Protein AF-A0A2N9HJN5-F1 (afdb_monomer_lite)

Sequence (176 aa):
MVLSQKLHEAFKGTVERITGPRTVSAFKEKGVLSVSEFIIAGDNLVSKCPTWSWESGEPSKRKSYLPPEKQFLITRNVPCLRRAASVEEEYEAAGGEVLLDNEDNDGWLATHGKPKDKNDEAENLPSMETLEISKNKAVKSIPSDFGDQDEDIPDMADYEEPDNLIETDAAHLLKD

Structure (mmCIF, N/CA/C/O backbone):
data_AF-A0A2N9HJN5-F1
#
_entry.id   AF-A0A2N9HJN5-F1
#
loop_
_atom_site.group_PDB
_atom_site.id
_atom_site.type_symbol
_atom_site.label_atom_id
_atom_site.label_alt_id
_atom_site.label_comp_id
_atom_site.label_asym_id
_atom_site.label_entity_id
_atom_site.label_seq_id
_atom_site.pdbx_PDB_ins_code
_atom_site.Cartn_x
_atom_site.Cartn_y
_atom_site.Cartn_z
_atom_site.occupancy
_atom_site.B_iso_or_equiv
_atom_site.auth_seq_id
_atom_site.auth_comp_id
_atom_site.auth_asym_id
_atom_site.auth_atom_id
_atom_site.pdbx_PDB_model_num
ATOM 1 N N . MET A 1 1 ? 25.972 7.720 13.127 1.00 57.50 1 MET A N 1
ATOM 2 C CA . MET A 1 1 ? 24.660 7.713 12.432 1.00 57.50 1 MET A CA 1
ATOM 3 C C . MET A 1 1 ? 23.481 7.279 13.323 1.00 57.50 1 MET A C 1
ATOM 5 O O . MET A 1 1 ? 22.418 7.879 13.225 1.00 57.50 1 MET A O 1
ATOM 9 N N . VAL A 1 2 ? 23.668 6.357 14.280 1.00 68.62 2 VAL A N 1
ATOM 10 C CA . VAL A 1 2 ? 22.605 5.820 15.171 1.00 68.62 2 VAL A CA 1
ATOM 11 C C . VAL A 1 2 ? 21.861 6.869 16.024 1.00 68.62 2 VAL A C 1
ATOM 13 O O . VAL A 1 2 ? 20.668 6.730 16.284 1.00 68.62 2 VAL A O 1
ATOM 16 N N . LEU A 1 3 ? 22.534 7.936 16.476 1.00 70.06 3 LEU A N 1
ATOM 17 C CA . LEU A 1 3 ? 21.915 8.935 17.362 1.00 70.06 3 LEU A CA 1
ATOM 18 C C . LEU A 1 3 ? 20.857 9.789 16.641 1.00 70.06 3 LEU A C 1
ATOM 20 O O . LEU A 1 3 ? 19.825 10.103 17.226 1.00 70.06 3 LEU A O 1
ATOM 24 N N . SER A 1 4 ? 21.095 10.109 15.364 1.00 75.94 4 SER A N 1
ATOM 25 C CA . SER A 1 4 ? 20.162 10.873 14.524 1.00 75.94 4 SER A CA 1
ATOM 26 C C . SER A 1 4 ? 18.896 10.067 14.226 1.00 75.94 4 SER A C 1
ATOM 28 O O . SER A 1 4 ? 17.790 10.576 14.384 1.00 75.94 4 SER A O 1
ATOM 30 N N . GLN A 1 5 ? 19.047 8.775 13.908 1.00 77.06 5 GLN A N 1
ATOM 31 C CA . GLN A 1 5 ? 17.916 7.863 13.704 1.00 77.06 5 GLN A CA 1
ATOM 32 C C . GLN A 1 5 ? 17.055 7.742 14.963 1.00 77.06 5 GLN A C 1
ATOM 34 O O . GLN A 1 5 ? 15.842 7.907 14.890 1.00 77.06 5 GLN A O 1
ATOM 39 N N . LYS A 1 6 ? 17.673 7.555 16.137 1.00 80.19 6 LYS A N 1
ATOM 40 C CA . LYS A 1 6 ? 16.940 7.488 17.412 1.00 80.19 6 LYS A CA 1
ATOM 41 C C . LYS A 1 6 ? 16.190 8.782 17.725 1.00 80.19 6 LYS A C 1
ATOM 43 O O . LYS A 1 6 ? 15.056 8.730 18.199 1.00 80.19 6 LYS A O 1
ATOM 48 N N . LEU A 1 7 ? 16.796 9.939 17.445 1.00 81.50 7 LEU A N 1
ATOM 49 C CA . LEU A 1 7 ? 16.131 11.233 17.607 1.00 81.50 7 LEU A CA 1
ATOM 50 C C . LEU A 1 7 ? 14.952 11.380 16.639 1.00 8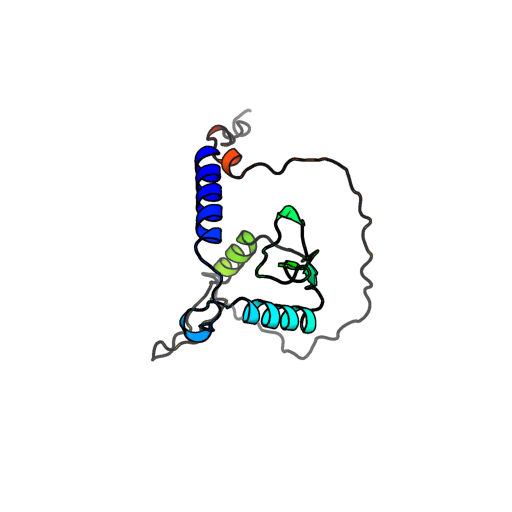1.50 7 LEU A C 1
ATOM 52 O O . LEU A 1 7 ? 13.885 11.837 17.045 1.00 81.50 7 LEU A O 1
ATOM 56 N N . HIS A 1 8 ? 15.134 10.973 15.381 1.00 80.88 8 HIS A N 1
ATOM 57 C CA . HIS A 1 8 ? 14.091 11.017 14.363 1.00 80.88 8 HIS A CA 1
ATOM 58 C C . HIS A 1 8 ? 12.922 10.092 14.710 1.00 80.88 8 HIS A C 1
ATOM 60 O O . HIS A 1 8 ? 11.775 10.520 14.628 1.00 80.88 8 HIS A O 1
ATOM 66 N N . GLU A 1 9 ? 13.184 8.866 15.167 1.00 80.81 9 GLU A N 1
ATOM 67 C CA . GLU A 1 9 ? 12.136 7.945 15.614 1.00 80.81 9 GLU A CA 1
ATOM 68 C C . GLU A 1 9 ? 11.387 8.472 16.840 1.00 80.81 9 GLU A C 1
ATOM 70 O O . GLU A 1 9 ? 10.156 8.425 16.877 1.00 80.81 9 GLU A O 1
ATOM 75 N N . ALA A 1 10 ? 12.104 9.028 17.823 1.00 80.81 10 ALA A N 1
ATOM 76 C CA . ALA A 1 10 ? 11.486 9.626 19.004 1.00 80.81 10 ALA A CA 1
ATOM 77 C C . ALA A 1 10 ? 10.625 10.847 18.640 1.00 80.81 10 ALA A C 1
ATOM 79 O O . ALA A 1 10 ? 9.500 10.998 19.131 1.00 80.81 10 ALA A O 1
ATOM 80 N N . PHE A 1 11 ? 11.128 11.700 17.744 1.00 81.69 11 PHE A N 1
ATOM 81 C CA . PHE A 1 11 ? 10.398 12.853 17.230 1.00 81.69 11 PHE A CA 1
ATOM 82 C C . PHE A 1 11 ? 9.157 12.414 16.451 1.00 81.69 11 PHE A C 1
ATOM 84 O O . PHE A 1 11 ? 8.050 12.841 16.776 1.00 81.69 11 PHE A O 1
ATOM 91 N N . LYS A 1 12 ? 9.313 11.495 15.494 1.00 82.12 12 LYS A N 1
ATOM 92 C CA . LYS A 1 12 ? 8.218 10.913 14.711 1.00 82.12 12 LYS A CA 1
ATOM 93 C C . LYS A 1 12 ? 7.151 10.303 15.617 1.00 82.12 12 LYS A C 1
ATOM 95 O O . LYS A 1 12 ? 5.980 10.639 15.480 1.00 82.12 12 LYS A O 1
ATOM 100 N N . GLY A 1 13 ? 7.543 9.485 16.594 1.00 74.88 13 GLY A N 1
ATOM 101 C CA . GLY A 1 13 ? 6.613 8.868 17.542 1.00 74.88 13 GLY A CA 1
ATOM 102 C C . GLY A 1 13 ? 5.854 9.885 18.403 1.00 74.88 13 GLY A C 1
ATOM 103 O O . GLY A 1 13 ? 4.687 9.668 18.735 1.00 74.88 13 GLY A O 1
ATOM 104 N N . THR A 1 14 ? 6.488 11.014 18.732 1.00 75.81 14 THR A N 1
ATOM 105 C CA . THR A 1 14 ? 5.844 12.117 19.461 1.00 75.81 14 THR A CA 1
ATOM 106 C C . THR A 1 14 ? 4.870 12.880 18.561 1.00 75.81 14 THR A C 1
ATOM 108 O O . THR A 1 14 ? 3.724 13.107 18.950 1.00 75.81 14 THR A O 1
ATOM 111 N N . VAL A 1 15 ? 5.279 13.215 17.335 1.00 80.56 15 VAL A N 1
ATOM 112 C CA . VAL A 1 15 ? 4.441 13.927 16.356 1.00 80.56 15 VAL A CA 1
ATOM 113 C C . VAL A 1 15 ? 3.223 13.102 15.949 1.00 80.56 15 VAL A C 1
ATOM 115 O O . VAL A 1 15 ? 2.125 13.649 15.893 1.00 80.56 15 VAL A O 1
ATOM 118 N N . GLU A 1 16 ? 3.378 11.794 15.735 1.00 74.56 16 GLU A N 1
ATOM 119 C CA . GLU A 1 16 ? 2.270 10.880 15.420 1.00 74.56 16 GLU A CA 1
ATOM 120 C C . GLU A 1 16 ? 1.255 10.752 16.565 1.00 74.56 16 GLU A C 1
ATOM 122 O O . GLU A 1 16 ? 0.082 10.476 16.321 1.00 74.56 16 GLU A O 1
ATOM 127 N N . ARG A 1 17 ? 1.681 10.943 17.821 1.00 68.31 17 ARG A N 1
ATOM 128 C CA . ARG A 1 17 ? 0.770 10.956 18.978 1.00 68.31 17 ARG A CA 1
ATOM 129 C C . ARG A 1 17 ? -0.014 12.257 19.101 1.00 68.31 17 ARG A C 1
ATOM 131 O O . ARG A 1 17 ? -1.131 12.235 19.609 1.00 68.31 17 ARG A O 1
ATOM 138 N N . ILE A 1 18 ? 0.588 13.374 18.698 1.00 72.19 18 ILE A N 1
ATOM 139 C CA . ILE A 1 18 ? 0.010 14.714 18.859 1.00 72.19 18 ILE A CA 1
ATOM 140 C C . ILE A 1 18 ? -0.872 15.070 17.660 1.00 72.19 18 ILE A C 1
ATOM 142 O O . ILE A 1 18 ? -1.953 15.636 17.825 1.00 72.19 18 ILE A O 1
ATOM 146 N N . THR A 1 19 ? -0.435 14.720 16.452 1.00 70.69 19 THR A N 1
ATOM 147 C CA . THR A 1 19 ? -1.194 14.966 15.227 1.00 70.69 19 THR A CA 1
ATOM 148 C C . THR A 1 19 ? -2.161 13.813 15.009 1.00 70.69 19 THR A C 1
ATOM 150 O O . THR A 1 19 ? -1.803 12.769 14.468 1.00 70.69 19 THR A O 1
ATOM 153 N N . GLY A 1 20 ? -3.400 14.000 15.463 1.00 72.62 20 GLY A N 1
ATOM 154 C CA . GLY A 1 20 ? -4.471 13.039 15.232 1.00 72.62 20 GLY A CA 1
ATOM 155 C C . GLY A 1 20 ? -4.731 12.804 13.736 1.00 72.62 20 GLY A C 1
ATOM 156 O O . GLY A 1 20 ? -4.477 13.687 12.909 1.00 72.62 20 GLY A O 1
ATOM 157 N N . PRO A 1 21 ? -5.253 11.623 13.369 1.00 74.75 21 PRO A N 1
ATOM 158 C CA . PRO A 1 21 ? -5.567 11.312 11.987 1.00 74.75 21 PRO A CA 1
ATOM 159 C C . PRO A 1 21 ? -6.636 12.254 11.439 1.00 74.75 21 PRO A C 1
ATOM 161 O O . PRO A 1 21 ? -7.567 12.667 12.136 1.00 74.75 21 PRO A O 1
ATOM 164 N N . ARG A 1 22 ? -6.531 12.563 10.149 1.00 73.31 22 ARG A N 1
ATOM 165 C CA . ARG A 1 22 ? -7.505 13.418 9.481 1.00 73.31 22 ARG A CA 1
ATOM 166 C C . ARG A 1 22 ? -8.808 12.661 9.226 1.00 73.31 22 ARG A C 1
ATOM 168 O O . ARG A 1 22 ? -8.802 11.544 8.715 1.00 73.31 22 ARG A O 1
ATOM 175 N N . THR A 1 23 ? -9.926 13.304 9.547 1.00 74.94 23 THR A N 1
ATOM 176 C CA . THR A 1 23 ? -11.277 12.726 9.450 1.00 74.94 23 THR A CA 1
ATOM 177 C C . THR A 1 23 ? -12.091 13.245 8.263 1.00 74.94 23 THR A C 1
ATOM 179 O O . THR A 1 23 ? -13.104 12.652 7.912 1.00 74.94 23 THR A O 1
ATOM 182 N N . VAL A 1 24 ? -11.660 14.340 7.633 1.00 80.31 24 VAL A N 1
ATOM 183 C CA . VAL A 1 24 ? -12.333 14.969 6.484 1.00 80.31 24 VAL A CA 1
ATOM 184 C C . VAL A 1 24 ? -11.584 14.613 5.199 1.00 80.31 24 VAL A C 1
ATOM 186 O O . VAL A 1 24 ? -10.363 14.498 5.236 1.00 80.31 24 VAL A O 1
ATOM 189 N N . SER A 1 25 ? -12.273 14.478 4.063 1.00 85.88 25 SER A N 1
ATOM 190 C CA . SER A 1 25 ? -11.640 14.258 2.752 1.00 85.88 25 SER A CA 1
ATOM 191 C C . SER A 1 25 ? -10.904 15.508 2.250 1.00 85.88 25 SER A C 1
ATOM 193 O O . SER A 1 25 ? -11.334 16.636 2.476 1.00 85.88 25 SER A O 1
ATOM 195 N N . ALA A 1 26 ? -9.745 15.342 1.612 1.00 85.44 26 ALA A N 1
ATOM 196 C CA . ALA A 1 26 ? -9.099 16.360 0.754 1.00 85.44 26 ALA A CA 1
ATOM 197 C C . ALA A 1 26 ? -8.224 15.669 -0.290 1.00 85.44 26 ALA A C 1
ATOM 199 O O . ALA A 1 26 ? -7.135 16.135 -0.627 1.00 85.44 26 ALA A O 1
ATOM 200 N N . PHE A 1 27 ? -8.712 14.535 -0.788 1.00 88.94 27 PHE A N 1
ATOM 201 C CA . PHE A 1 27 ? -7.993 13.747 -1.770 1.00 88.94 27 PHE A CA 1
ATOM 202 C C . PHE A 1 27 ? -7.729 14.561 -3.044 1.00 88.94 27 PHE A C 1
ATOM 204 O O . PHE A 1 27 ? -6.598 14.632 -3.505 1.00 88.94 27 PHE A O 1
ATOM 211 N N . LYS A 1 28 ? -8.745 15.265 -3.559 1.00 87.62 28 LYS A N 1
ATOM 212 C CA . LYS A 1 28 ? -8.621 16.052 -4.798 1.00 87.62 28 LYS A CA 1
ATOM 213 C C . LYS A 1 28 ? -7.754 17.305 -4.658 1.00 87.62 28 LYS A C 1
ATOM 215 O O . LYS A 1 28 ? -7.073 17.670 -5.602 1.00 87.62 28 LYS A O 1
ATOM 220 N N . GLU A 1 29 ? -7.805 17.972 -3.508 1.00 90.31 29 GLU A N 1
ATOM 221 C CA . GLU A 1 29 ? -7.110 19.251 -3.307 1.00 90.31 29 GLU A CA 1
ATOM 222 C C . GLU A 1 29 ? -5.658 19.073 -2.866 1.00 90.31 29 GLU A C 1
ATOM 224 O O . GLU A 1 29 ? -4.796 19.855 -3.251 1.00 90.31 29 GLU A O 1
ATOM 229 N N . LYS A 1 30 ? -5.393 18.075 -2.014 1.00 88.44 30 LYS A N 1
ATOM 230 C CA . LYS A 1 30 ? -4.094 17.906 -1.347 1.00 88.44 30 LYS A CA 1
ATOM 231 C C . LYS A 1 30 ? -3.423 16.569 -1.646 1.00 88.44 30 LYS A C 1
ATOM 233 O O . LYS A 1 30 ? -2.298 16.368 -1.207 1.00 88.44 30 LYS A O 1
ATOM 238 N N . GLY A 1 31 ? -4.103 15.637 -2.317 1.00 91.38 31 GLY A N 1
ATOM 239 C CA . GLY A 1 31 ? -3.586 14.283 -2.535 1.00 91.38 31 GLY A CA 1
ATOM 240 C C . GLY A 1 31 ? -3.484 13.444 -1.256 1.00 91.38 31 GLY A C 1
ATOM 241 O O . GLY A 1 31 ? -2.768 12.450 -1.240 1.00 91.38 31 GLY A O 1
ATOM 242 N N . VAL A 1 32 ? -4.173 13.830 -0.172 1.00 90.56 32 VAL A N 1
ATOM 243 C CA . VAL A 1 32 ? -4.088 13.150 1.135 1.00 90.56 32 VAL A CA 1
ATOM 244 C C . VAL A 1 32 ? -5.394 12.431 1.458 1.00 90.56 32 VAL A C 1
ATOM 246 O O . VAL A 1 32 ? -6.477 13.008 1.323 1.00 90.56 32 VAL A O 1
ATOM 249 N N . LEU A 1 33 ? -5.282 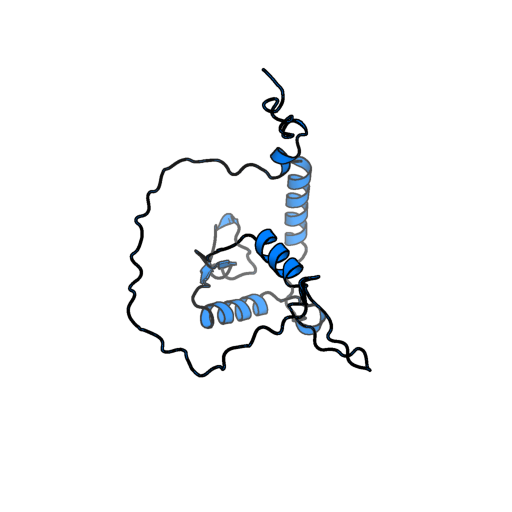11.193 1.943 1.00 91.31 33 LEU A N 1
ATOM 250 C CA . LEU A 1 33 ? -6.408 10.360 2.364 1.00 91.31 33 LEU A CA 1
ATOM 251 C C . LEU A 1 33 ? -6.720 10.522 3.856 1.00 91.31 33 LEU A C 1
ATOM 253 O O . LEU A 1 33 ? -5.825 10.638 4.696 1.00 91.31 33 LEU A O 1
ATOM 257 N N . SER A 1 34 ? -8.009 10.498 4.186 1.00 92.88 34 SER A N 1
ATOM 258 C CA . SER A 1 34 ? -8.488 10.230 5.545 1.00 92.88 34 SER A CA 1
ATOM 259 C C . SER A 1 34 ? -8.416 8.732 5.874 1.00 92.88 34 SER A C 1
ATOM 261 O O . SER A 1 34 ? -8.248 7.886 4.995 1.00 92.88 34 SER A O 1
ATOM 263 N N . VAL A 1 35 ? -8.569 8.384 7.155 1.00 93.19 35 VAL A N 1
ATOM 264 C CA . VAL A 1 35 ? -8.509 6.982 7.613 1.00 93.19 35 VAL A CA 1
ATOM 265 C C . VAL A 1 35 ? -9.602 6.121 6.980 1.00 93.19 35 VAL A C 1
ATOM 267 O O . VAL A 1 35 ? -9.338 5.000 6.554 1.00 93.19 35 VAL A O 1
ATOM 270 N N . SER A 1 36 ? -10.828 6.637 6.889 1.00 92.81 36 SER A N 1
ATOM 271 C CA . SER A 1 36 ? -11.938 5.909 6.269 1.00 92.81 36 SER A CA 1
ATOM 272 C C . SER A 1 36 ? -11.716 5.715 4.770 1.00 92.81 36 SER A C 1
ATOM 274 O O . SER A 1 36 ? -11.969 4.629 4.255 1.00 92.81 36 SER A O 1
ATOM 276 N N . GLU A 1 37 ? -11.190 6.728 4.077 1.00 95.12 37 GLU A N 1
ATOM 277 C CA . GLU A 1 37 ? -10.850 6.624 2.655 1.00 95.12 37 GLU A CA 1
ATOM 278 C C . GLU A 1 37 ? -9.729 5.614 2.406 1.00 95.12 37 GLU A C 1
ATOM 280 O O . GLU A 1 37 ? -9.817 4.854 1.447 1.00 95.12 37 GLU A O 1
ATOM 285 N N . PHE A 1 38 ? -8.716 5.552 3.276 1.00 96.00 38 PHE A N 1
ATOM 286 C CA . PHE A 1 38 ? -7.671 4.528 3.201 1.00 96.00 38 PHE A CA 1
ATOM 287 C C . PHE A 1 38 ? -8.253 3.112 3.297 1.00 96.00 38 PHE A C 1
ATOM 289 O O . PHE A 1 38 ? -7.914 2.255 2.484 1.00 96.00 38 PHE A O 1
ATOM 296 N N . ILE A 1 39 ? -9.173 2.873 4.239 1.00 96.19 39 ILE A N 1
ATOM 297 C CA . ILE A 1 39 ? -9.824 1.564 4.397 1.00 96.19 39 ILE A CA 1
ATOM 298 C C . ILE A 1 39 ? -10.666 1.223 3.161 1.00 96.19 39 ILE A C 1
ATOM 300 O O . ILE A 1 39 ? -10.552 0.121 2.633 1.00 96.19 39 ILE A O 1
ATOM 304 N N . ILE A 1 40 ? -11.471 2.168 2.662 1.00 96.62 40 ILE A N 1
ATOM 305 C CA . ILE A 1 40 ? -12.308 1.963 1.468 1.00 96.62 40 ILE A CA 1
ATOM 306 C C . ILE A 1 40 ? -11.441 1.685 0.233 1.00 96.62 40 ILE A C 1
ATOM 308 O O . ILE A 1 40 ? -11.741 0.778 -0.546 1.00 96.62 40 ILE A O 1
ATOM 312 N N . ALA A 1 41 ? -10.357 2.443 0.054 1.00 97.06 41 ALA A N 1
ATOM 313 C CA . ALA A 1 41 ? -9.421 2.253 -1.048 1.00 97.06 41 ALA A CA 1
ATOM 314 C C . ALA A 1 41 ? -8.711 0.896 -0.953 1.00 97.06 41 ALA A C 1
ATOM 316 O O . ALA A 1 41 ? -8.603 0.196 -1.958 1.00 97.06 41 ALA A O 1
ATOM 317 N N . GLY A 1 42 ? -8.284 0.494 0.246 1.00 97.75 42 GLY A N 1
ATOM 318 C CA . GLY A 1 42 ? -7.663 -0.808 0.472 1.00 97.75 42 GLY A CA 1
ATOM 319 C C . GLY A 1 42 ? -8.626 -1.974 0.237 1.00 97.75 42 GLY A C 1
ATOM 320 O O . GLY A 1 42 ? -8.261 -2.937 -0.429 1.00 97.75 42 GLY A O 1
ATOM 321 N N . ASP A 1 43 ? -9.883 -1.865 0.676 1.00 97.88 43 ASP A N 1
ATOM 322 C CA . ASP A 1 43 ? -10.919 -2.866 0.381 1.00 97.88 43 ASP A CA 1
ATOM 323 C C . ASP A 1 43 ? -11.167 -3.003 -1.125 1.00 97.88 43 ASP A C 1
ATOM 325 O O . ASP A 1 43 ? -11.311 -4.114 -1.642 1.00 97.88 43 ASP A O 1
ATOM 329 N N . ASN A 1 44 ? -11.168 -1.881 -1.851 1.00 97.94 44 ASN A N 1
ATOM 330 C CA . ASN A 1 44 ? -11.268 -1.900 -3.306 1.00 97.94 44 ASN A CA 1
ATOM 331 C C . ASN A 1 44 ? -10.036 -2.555 -3.949 1.00 97.94 44 ASN A C 1
ATOM 333 O O . ASN A 1 44 ? -10.196 -3.388 -4.839 1.00 97.94 44 ASN A O 1
ATOM 337 N N . LEU A 1 45 ? -8.829 -2.240 -3.466 1.00 98.00 45 LEU A N 1
ATOM 338 C CA . LEU A 1 45 ? -7.581 -2.816 -3.966 1.00 98.00 45 LEU A CA 1
ATOM 339 C C . LEU A 1 45 ? -7.553 -4.338 -3.790 1.00 98.00 45 LEU A C 1
ATOM 341 O O . LEU A 1 45 ? -7.298 -5.041 -4.761 1.00 98.00 45 LEU A O 1
ATOM 345 N N . VAL A 1 46 ? -7.892 -4.849 -2.604 1.00 97.81 46 VAL A N 1
ATOM 346 C CA . VAL A 1 46 ? -7.975 -6.299 -2.341 1.00 97.81 46 VAL A CA 1
ATOM 347 C C . VAL A 1 46 ? -9.053 -6.956 -3.209 1.00 97.81 46 VAL A C 1
ATOM 349 O O . VAL A 1 46 ? -8.857 -8.050 -3.732 1.00 97.81 46 VAL A O 1
ATOM 352 N N . SER A 1 47 ? -10.187 -6.278 -3.420 1.00 97.69 47 SER A N 1
ATOM 353 C CA . SER A 1 47 ? -11.266 -6.795 -4.270 1.00 97.69 47 SER A CA 1
ATOM 354 C C . SER A 1 47 ? -10.894 -6.856 -5.754 1.00 97.69 47 SER A C 1
ATOM 356 O O . SER A 1 47 ? -11.366 -7.755 -6.452 1.00 97.69 47 SER A O 1
ATOM 358 N N . LYS A 1 48 ? -10.125 -5.886 -6.263 1.00 97.94 48 LYS A N 1
ATOM 359 C CA . LYS A 1 48 ? -9.767 -5.786 -7.688 1.00 97.94 48 LYS A CA 1
ATOM 360 C C . LYS A 1 48 ? -8.478 -6.521 -8.028 1.00 97.94 48 LYS A C 1
ATOM 362 O O . LYS A 1 48 ? -8.372 -7.070 -9.121 1.00 97.94 48 LYS A O 1
ATOM 367 N N . CYS A 1 49 ? -7.538 -6.554 -7.094 1.00 96.56 49 CYS A N 1
ATOM 368 C CA . CYS A 1 49 ? -6.220 -7.147 -7.242 1.00 96.56 49 CYS A CA 1
ATOM 369 C C . CYS A 1 49 ? -6.008 -8.169 -6.112 1.00 96.56 49 CYS A C 1
ATOM 371 O O . CYS A 1 49 ? -5.433 -7.819 -5.081 1.00 96.56 49 CYS A O 1
ATOM 373 N N . PRO A 1 50 ? -6.421 -9.439 -6.297 1.00 95.00 50 PRO A N 1
ATOM 374 C CA . PRO A 1 50 ? -6.381 -10.462 -5.243 1.00 95.00 50 PRO A CA 1
ATOM 375 C C . PRO A 1 50 ? -4.979 -10.830 -4.733 1.00 95.00 50 PRO A C 1
ATOM 377 O O . PRO A 1 50 ? -4.854 -11.604 -3.790 1.00 95.00 50 PRO A O 1
ATOM 380 N N . THR A 1 51 ? -3.918 -10.316 -5.361 1.00 96.94 51 THR A N 1
ATOM 381 C CA . THR A 1 51 ? -2.537 -10.437 -4.868 1.00 96.94 51 THR A CA 1
ATOM 382 C C . THR A 1 51 ? -2.287 -9.594 -3.618 1.00 96.94 51 THR A C 1
ATOM 384 O O . THR A 1 51 ? -1.340 -9.862 -2.883 1.00 96.94 51 THR A O 1
ATOM 387 N N . TRP A 1 52 ? -3.121 -8.579 -3.379 1.00 98.25 52 TRP A N 1
ATOM 388 C CA . TRP A 1 52 ? -3.080 -7.746 -2.187 1.00 98.25 52 TRP A CA 1
ATOM 389 C C . TRP A 1 52 ? -3.955 -8.325 -1.078 1.00 98.25 52 TRP A C 1
ATOM 391 O O . TRP A 1 52 ? -5.075 -8.770 -1.323 1.00 98.25 52 TRP A O 1
ATOM 401 N N . SER A 1 53 ? -3.475 -8.243 0.160 1.00 97.81 53 SER A N 1
ATOM 402 C CA . SER A 1 53 ? -4.211 -8.660 1.354 1.00 97.81 53 SER A CA 1
ATOM 403 C C . SER A 1 53 ? -4.037 -7.667 2.501 1.00 97.81 53 SER A C 1
ATOM 405 O O . SER A 1 53 ? -2.978 -7.057 2.653 1.00 97.81 53 SER A O 1
ATOM 407 N N . TRP A 1 54 ? -5.073 -7.531 3.330 1.00 98.12 54 TRP A N 1
ATOM 408 C CA . TRP A 1 54 ? -4.982 -6.834 4.611 1.00 98.12 54 TRP A CA 1
ATOM 409 C C . TRP A 1 54 ? -4.228 -7.674 5.639 1.00 98.12 54 TRP A C 1
ATOM 411 O O . TRP A 1 54 ? -4.386 -8.893 5.689 1.00 98.12 54 TRP A O 1
ATOM 421 N N . GLU A 1 55 ? -3.448 -7.008 6.481 1.00 97.50 55 GLU A N 1
ATOM 422 C CA . GLU A 1 55 ? -2.706 -7.630 7.572 1.00 97.50 55 GLU A CA 1
ATOM 423 C C . GLU A 1 55 ? -2.850 -6.824 8.866 1.00 97.50 55 GLU A C 1
ATOM 425 O O . GLU A 1 55 ? -2.937 -5.590 8.871 1.00 97.50 55 GLU A O 1
ATOM 430 N N . SER A 1 56 ? -2.835 -7.547 9.986 1.00 95.75 56 SER A N 1
ATOM 431 C CA . SER A 1 56 ? -2.973 -6.989 11.340 1.00 95.75 56 SER A CA 1
ATOM 432 C C . SER A 1 56 ? -1.636 -6.587 11.963 1.00 95.75 56 SER A C 1
ATOM 434 O O . SER A 1 56 ? -1.597 -5.815 12.924 1.00 95.75 56 SER A O 1
ATOM 436 N N . GLY A 1 57 ? -0.538 -7.174 11.480 1.00 93.31 57 GLY A N 1
ATOM 437 C CA . GLY A 1 57 ? 0.798 -7.001 12.043 1.00 93.31 57 GLY A CA 1
ATOM 438 C C . GLY A 1 57 ? 0.930 -7.372 13.521 1.00 93.31 57 GLY A C 1
ATOM 439 O O . GLY A 1 57 ? 0.059 -7.994 14.146 1.00 93.31 57 GLY A O 1
ATOM 440 N N . GLU A 1 58 ? 2.059 -6.946 14.082 1.00 93.38 58 GLU A N 1
ATOM 441 C CA . GLU A 1 58 ? 2.404 -7.149 15.483 1.00 93.38 58 GLU A CA 1
ATOM 442 C C . GLU A 1 58 ? 1.466 -6.343 16.404 1.00 93.38 58 GLU A C 1
ATOM 444 O O . GLU A 1 58 ? 1.334 -5.129 16.219 1.00 93.38 58 GLU A O 1
ATOM 449 N N . PRO A 1 59 ? 0.847 -6.962 17.429 1.00 91.81 59 PRO A N 1
ATOM 450 C CA . PRO A 1 59 ? -0.084 -6.278 18.329 1.00 91.81 59 PRO A CA 1
ATOM 451 C C . PRO A 1 59 ? 0.475 -5.013 18.997 1.00 91.81 59 PRO A C 1
ATOM 453 O O . PRO A 1 59 ? -0.271 -4.062 19.211 1.00 91.81 59 PRO A O 1
ATOM 456 N N . SER A 1 60 ? 1.779 -4.984 19.294 1.00 91.50 60 SER A N 1
ATOM 457 C CA . SER A 1 60 ? 2.473 -3.866 19.954 1.00 91.50 60 SER A CA 1
ATOM 458 C C . SER A 1 60 ? 2.564 -2.599 19.091 1.00 91.50 60 SER A C 1
ATOM 460 O O . SER A 1 60 ? 2.660 -1.495 19.627 1.00 91.50 60 SER A O 1
ATOM 462 N N . LYS A 1 61 ? 2.513 -2.745 17.760 1.00 90.12 61 LYS A N 1
ATOM 463 C CA . LYS A 1 61 ? 2.692 -1.659 16.781 1.00 90.12 61 LYS A CA 1
ATOM 464 C C . LYS A 1 61 ? 1.385 -1.219 16.121 1.00 90.12 61 LYS A C 1
ATOM 466 O O . LYS A 1 61 ? 1.404 -0.335 15.263 1.00 90.12 61 LYS A O 1
ATOM 471 N N . ARG A 1 62 ? 0.253 -1.812 16.511 1.00 91.62 62 ARG A N 1
ATOM 472 C CA . ARG A 1 62 ? -1.055 -1.475 15.941 1.00 91.62 62 ARG A CA 1
ATOM 473 C C . ARG A 1 62 ? -1.438 -0.039 16.258 1.00 91.62 62 ARG A C 1
ATOM 475 O O . ARG A 1 62 ? -1.266 0.453 17.374 1.00 91.62 62 ARG A O 1
ATOM 482 N N . LYS A 1 63 ? -2.003 0.625 15.261 1.00 90.38 63 LYS A N 1
ATOM 483 C CA . LYS A 1 63 ? -2.549 1.969 15.379 1.00 90.38 63 LYS A CA 1
ATOM 484 C C . LYS A 1 63 ? -4.010 1.858 15.802 1.00 90.38 63 LYS A C 1
ATOM 486 O O . LYS A 1 63 ? -4.815 1.224 15.127 1.00 90.38 63 LYS A O 1
ATOM 491 N N . SER A 1 64 ? -4.356 2.497 16.917 1.00 91.19 64 SER A N 1
ATOM 492 C CA . SER A 1 64 ? -5.700 2.435 17.514 1.00 91.19 64 SER A CA 1
ATOM 493 C C . SER A 1 64 ? -6.796 3.072 16.659 1.00 91.19 64 SER A C 1
ATOM 495 O O . SER A 1 64 ? -7.968 2.761 16.841 1.00 91.19 64 SER A O 1
ATOM 497 N N . TYR A 1 65 ? -6.430 3.968 15.742 1.00 89.94 65 TYR A N 1
ATOM 498 C CA . TYR A 1 65 ? -7.363 4.616 14.823 1.00 89.94 65 TYR A CA 1
ATOM 499 C C . TYR A 1 65 ? -7.690 3.769 13.583 1.00 89.94 65 TYR A C 1
ATOM 501 O O . TYR A 1 65 ? -8.549 4.168 12.804 1.00 89.94 65 TYR A O 1
ATOM 509 N N . LEU A 1 66 ? -7.026 2.624 13.392 1.00 93.69 66 LEU A N 1
ATOM 510 C CA . LEU A 1 66 ? -7.318 1.659 12.331 1.00 93.69 66 LEU A CA 1
ATOM 511 C C . LEU A 1 66 ? -7.951 0.386 12.921 1.00 93.69 66 LEU A C 1
ATOM 513 O O . LEU A 1 66 ? -7.606 0.005 14.044 1.00 93.69 66 LEU A O 1
ATOM 517 N N . PRO A 1 67 ? -8.828 -0.312 12.177 1.00 95.06 67 PRO A N 1
ATOM 518 C CA . PRO A 1 67 ? -9.344 -1.615 12.586 1.00 95.06 67 PRO A CA 1
ATOM 519 C C . PRO A 1 67 ? -8.210 -2.630 12.811 1.00 95.06 67 PRO A C 1
ATOM 521 O O . PRO A 1 67 ? -7.250 -2.636 12.031 1.00 95.06 67 PRO A O 1
ATOM 524 N N . PRO A 1 68 ? -8.276 -3.495 13.841 1.00 94.69 68 PRO A N 1
ATOM 525 C CA . PRO A 1 68 ? -7.205 -4.441 14.169 1.00 94.69 68 PRO A CA 1
ATOM 526 C C . PRO A 1 68 ? -6.762 -5.336 13.008 1.00 94.69 68 PRO A C 1
ATOM 528 O O . PRO A 1 68 ? -5.590 -5.694 12.943 1.00 94.69 68 PRO A O 1
ATOM 531 N N . GLU A 1 69 ? -7.688 -5.674 12.114 1.00 95.69 69 GLU A N 1
ATOM 532 C CA . GLU A 1 69 ? -7.498 -6.526 10.940 1.00 95.69 69 GLU A CA 1
ATOM 533 C C . GLU A 1 69 ? -7.122 -5.774 9.654 1.00 95.69 69 GLU A C 1
ATOM 535 O O . GLU A 1 69 ? -6.787 -6.407 8.659 1.00 95.69 69 GLU A O 1
ATOM 540 N N . LYS A 1 70 ? -7.153 -4.433 9.666 1.00 97.12 70 LYS A N 1
ATOM 541 C CA . LYS A 1 70 ? -6.864 -3.572 8.504 1.00 97.12 70 LYS 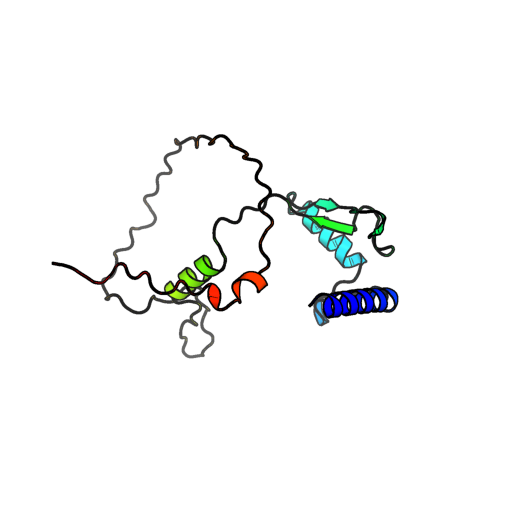A CA 1
ATOM 542 C C . LYS A 1 70 ? -5.812 -2.517 8.834 1.00 97.12 70 LYS A C 1
ATOM 544 O O . LYS A 1 70 ? -6.066 -1.315 8.758 1.00 97.12 70 LYS A O 1
ATOM 549 N N . GLN A 1 71 ? -4.632 -2.967 9.255 1.00 96.50 71 GLN A N 1
ATOM 550 C CA . GLN A 1 71 ? -3.544 -2.064 9.641 1.00 96.50 71 GLN A CA 1
ATOM 551 C C . GLN A 1 71 ? -2.712 -1.639 8.429 1.00 96.50 71 GLN A C 1
ATOM 553 O O . GLN A 1 71 ? -2.404 -0.460 8.274 1.00 96.50 71 GLN A O 1
ATOM 558 N N . PHE A 1 72 ? -2.376 -2.584 7.553 1.00 97.12 72 PHE A N 1
ATOM 559 C CA . PHE A 1 72 ? -1.641 -2.321 6.317 1.00 97.12 72 PHE A CA 1
ATOM 560 C C . PHE A 1 72 ? -2.003 -3.339 5.236 1.00 97.12 72 PHE A C 1
ATOM 562 O O . PHE A 1 72 ? -2.596 -4.379 5.525 1.00 97.12 72 PHE A O 1
ATOM 569 N N . LEU A 1 73 ? -1.635 -3.029 3.992 1.00 98.12 73 LEU A N 1
ATOM 570 C CA . LEU A 1 73 ? -1.785 -3.932 2.857 1.00 98.12 73 LEU A CA 1
ATOM 571 C C . LEU A 1 73 ? -0.427 -4.502 2.459 1.00 98.12 73 LEU A C 1
ATOM 573 O O . LEU A 1 73 ? 0.574 -3.785 2.460 1.00 98.12 73 LEU A O 1
ATOM 577 N N . ILE A 1 74 ? -0.400 -5.780 2.095 1.00 97.88 74 ILE A N 1
ATOM 578 C CA . ILE A 1 74 ? 0.797 -6.460 1.604 1.00 97.88 74 ILE A CA 1
ATOM 579 C C . ILE A 1 74 ? 0.486 -7.204 0.308 1.00 97.88 74 ILE A C 1
ATOM 581 O O . ILE A 1 74 ? -0.604 -7.740 0.132 1.00 97.88 74 ILE A O 1
ATOM 585 N N . THR A 1 75 ? 1.468 -7.256 -0.585 1.00 97.94 75 THR A N 1
ATOM 586 C CA . THR A 1 75 ? 1.513 -8.177 -1.723 1.00 97.94 75 THR A CA 1
ATOM 587 C C . THR A 1 75 ? 2.836 -8.927 -1.641 1.00 97.94 75 THR A C 1
ATOM 589 O O . THR A 1 75 ? 3.876 -8.327 -1.363 1.00 97.94 75 THR A O 1
ATOM 592 N N . ARG A 1 76 ? 2.808 -10.250 -1.800 1.00 96.25 76 ARG A N 1
ATOM 593 C CA . ARG A 1 76 ? 3.981 -11.115 -1.591 1.00 96.25 76 ARG A CA 1
ATOM 594 C C . ARG A 1 76 ? 4.487 -11.647 -2.929 1.00 96.25 76 ARG A C 1
ATOM 596 O O . ARG A 1 76 ? 3.709 -11.796 -3.865 1.00 96.25 76 ARG A O 1
ATOM 603 N N . ASN A 1 77 ? 5.787 -11.936 -2.997 1.00 96.00 77 ASN A N 1
ATOM 604 C CA . ASN A 1 77 ? 6.426 -12.594 -4.143 1.00 96.00 77 ASN A CA 1
ATOM 605 C C . ASN A 1 77 ? 6.235 -11.861 -5.485 1.00 96.00 77 ASN A C 1
ATOM 607 O O . ASN A 1 77 ? 6.04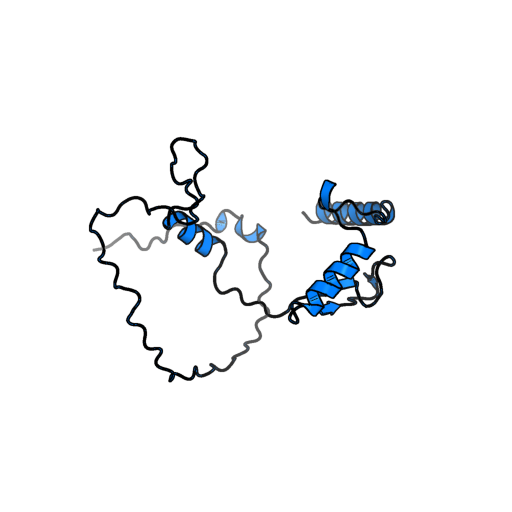3 -12.503 -6.515 1.00 96.00 77 ASN A O 1
ATOM 611 N N . VAL A 1 78 ? 6.294 -10.525 -5.488 1.00 96.75 78 VAL A N 1
ATOM 612 C CA . VAL A 1 78 ? 6.257 -9.738 -6.731 1.00 96.75 78 VAL A CA 1
ATOM 613 C C . VAL A 1 78 ? 7.596 -9.905 -7.467 1.00 96.75 78 VAL A C 1
ATOM 615 O O . VAL A 1 78 ? 8.626 -9.522 -6.909 1.00 96.75 78 VAL A O 1
ATOM 618 N N . PRO A 1 79 ? 7.626 -10.476 -8.688 1.00 95.88 79 PRO A N 1
ATOM 619 C CA . PRO A 1 79 ? 8.874 -10.676 -9.418 1.00 95.88 79 PRO A CA 1
ATOM 620 C C . PRO A 1 79 ? 9.518 -9.347 -9.823 1.00 95.88 79 PRO A C 1
ATOM 622 O O . PRO A 1 79 ? 8.847 -8.463 -10.352 1.00 95.88 79 PRO A O 1
ATOM 625 N N . CYS A 1 80 ? 10.835 -9.240 -9.645 1.00 94.50 80 CYS A N 1
ATOM 626 C CA . CYS A 1 80 ? 11.645 -8.127 -10.134 1.00 94.50 80 CYS A CA 1
ATOM 627 C C . CYS A 1 80 ? 12.711 -8.682 -11.088 1.00 94.50 80 CYS A C 1
ATOM 629 O O . CYS A 1 80 ? 13.739 -9.190 -10.653 1.00 94.50 80 CYS A O 1
ATOM 631 N N . LEU A 1 81 ? 12.426 -8.672 -12.393 1.00 95.00 81 LEU A N 1
ATOM 632 C CA . LEU A 1 81 ? 13.263 -9.346 -13.400 1.00 95.00 81 LEU A CA 1
ATOM 633 C C . LEU A 1 81 ? 14.521 -8.555 -13.778 1.00 95.00 81 LEU A C 1
ATOM 635 O O . LEU A 1 81 ? 15.467 -9.125 -14.312 1.00 95.00 81 LEU A O 1
ATOM 639 N N . ARG A 1 82 ? 14.511 -7.238 -13.558 1.00 94.69 82 ARG A N 1
ATOM 640 C CA . ARG A 1 82 ? 15.587 -6.321 -13.943 1.00 94.69 82 ARG A CA 1
ATOM 641 C C . ARG A 1 82 ? 15.744 -5.242 -12.885 1.00 94.69 82 ARG A C 1
ATOM 643 O O . ARG A 1 82 ? 14.753 -4.809 -12.300 1.00 94.69 82 ARG A O 1
ATOM 650 N N . ARG A 1 83 ? 16.983 -4.800 -12.654 1.00 95.44 83 ARG A N 1
ATOM 651 C CA . ARG A 1 83 ? 17.257 -3.669 -11.757 1.00 95.44 83 ARG A CA 1
ATOM 652 C C . ARG A 1 83 ? 16.825 -2.360 -12.413 1.00 95.44 83 ARG A C 1
ATOM 654 O O . ARG A 1 83 ? 16.897 -2.241 -13.633 1.00 95.44 83 ARG A O 1
ATOM 661 N N . ALA A 1 84 ? 16.436 -1.385 -11.592 1.00 93.38 84 ALA A N 1
ATOM 662 C CA . ALA A 1 84 ? 16.009 -0.064 -12.057 1.00 93.38 84 ALA A CA 1
ATOM 663 C C . ALA A 1 84 ? 17.054 0.588 -12.979 1.00 93.38 84 ALA A C 1
ATOM 665 O O . ALA A 1 84 ? 16.702 0.986 -14.080 1.00 93.38 84 ALA A O 1
ATOM 666 N N . ALA A 1 85 ? 18.336 0.553 -12.595 1.00 93.12 85 ALA A N 1
ATOM 667 C CA . ALA A 1 85 ? 19.431 1.114 -13.390 1.00 93.12 85 ALA A CA 1
ATOM 668 C C . ALA A 1 85 ? 19.533 0.516 -14.807 1.00 93.12 85 ALA A C 1
ATOM 670 O O . ALA A 1 85 ? 19.777 1.236 -15.762 1.00 93.12 85 ALA A O 1
ATOM 671 N N . SER A 1 86 ? 19.298 -0.791 -14.970 1.00 90.56 86 SER A N 1
ATOM 672 C CA . SER A 1 86 ? 19.339 -1.429 -16.294 1.00 90.56 86 SER A CA 1
ATOM 673 C C . SER A 1 86 ? 18.140 -1.053 -17.167 1.0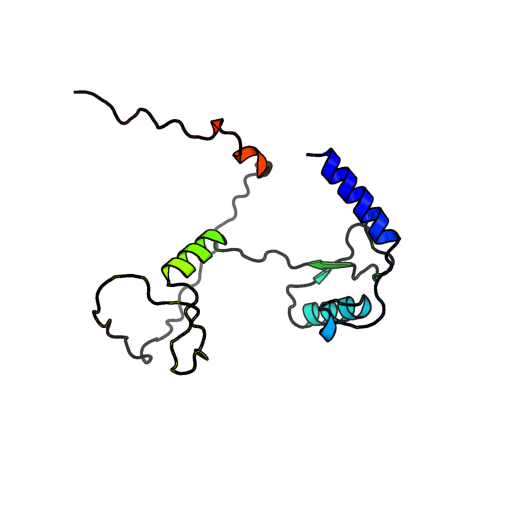0 90.56 86 SER A C 1
ATOM 675 O O . SER A 1 86 ? 18.248 -1.050 -18.386 1.00 90.56 86 SER A O 1
ATOM 677 N N . VAL A 1 87 ? 16.984 -0.783 -16.552 1.00 89.06 87 VAL A N 1
ATOM 678 C CA . VAL A 1 87 ? 15.792 -0.304 -17.271 1.00 89.06 87 VAL A CA 1
ATOM 679 C C . VAL A 1 87 ? 15.973 1.157 -17.680 1.00 89.06 87 VAL A C 1
ATOM 681 O O . VAL A 1 87 ? 15.581 1.524 -18.778 1.00 89.06 87 VAL A O 1
ATOM 684 N N . GLU A 1 88 ? 16.580 1.966 -16.815 1.00 86.75 88 GLU A N 1
ATOM 685 C CA . GLU A 1 88 ? 16.902 3.370 -17.074 1.00 86.75 88 GLU A CA 1
ATOM 686 C C . GLU A 1 88 ? 17.942 3.518 -18.190 1.00 86.75 88 GLU A C 1
ATOM 688 O O . GLU A 1 88 ? 17.693 4.240 -19.146 1.00 86.75 88 GLU A O 1
ATOM 693 N N . GLU A 1 89 ? 19.041 2.760 -18.146 1.00 86.25 89 GLU A N 1
ATOM 694 C CA . GLU A 1 89 ? 20.060 2.771 -19.204 1.00 86.25 89 GLU A CA 1
ATOM 695 C C . GLU A 1 89 ? 19.477 2.366 -20.565 1.00 86.25 89 GLU A C 1
ATOM 697 O O . GLU A 1 89 ? 19.748 3.015 -21.570 1.00 86.25 89 GLU A O 1
ATOM 702 N N . GLU A 1 90 ? 18.645 1.318 -20.617 1.00 84.50 90 GLU A N 1
ATOM 703 C CA . GLU A 1 90 ? 17.963 0.929 -21.857 1.00 84.50 90 GLU A CA 1
ATOM 704 C C . GLU A 1 90 ? 16.995 2.018 -22.328 1.00 84.50 90 GLU A C 1
ATOM 706 O O . GLU A 1 90 ? 16.936 2.301 -23.521 1.00 84.50 90 GLU A O 1
ATOM 711 N N . TYR A 1 91 ? 16.253 2.637 -21.408 1.00 83.25 91 TYR A N 1
ATOM 712 C CA . TYR A 1 91 ? 15.330 3.725 -21.717 1.00 83.25 91 TYR A CA 1
ATOM 713 C C . TYR A 1 91 ? 16.063 4.940 -22.301 1.00 83.25 91 TYR A C 1
ATOM 715 O O . TYR A 1 91 ? 15.652 5.477 -23.329 1.00 83.25 91 TYR A O 1
ATOM 723 N N . GLU A 1 92 ? 17.185 5.336 -21.701 1.00 81.50 92 GLU A N 1
ATOM 724 C CA . GLU A 1 92 ? 18.051 6.409 -22.195 1.00 81.50 92 GLU A CA 1
ATOM 725 C C . GLU A 1 92 ? 18.710 6.048 -23.532 1.00 81.50 92 GLU A C 1
ATOM 727 O O . GLU A 1 92 ? 18.719 6.859 -24.463 1.00 81.50 92 GLU A O 1
ATOM 732 N N . ALA A 1 93 ? 19.220 4.819 -23.667 1.00 80.44 93 ALA A N 1
ATOM 733 C CA . ALA A 1 93 ? 19.799 4.314 -24.911 1.00 80.44 93 ALA A CA 1
ATOM 734 C C . ALA A 1 93 ? 18.757 4.247 -26.036 1.00 80.44 93 ALA A C 1
ATOM 736 O O . ALA A 1 93 ? 19.075 4.525 -27.192 1.00 80.44 93 ALA A O 1
ATOM 737 N N . ALA A 1 94 ? 17.501 3.953 -25.695 1.00 79.50 94 ALA A N 1
ATOM 738 C CA . ALA A 1 94 ? 16.346 4.036 -26.579 1.00 79.50 94 ALA A CA 1
ATOM 739 C C . ALA A 1 94 ? 15.803 5.469 -26.723 1.00 79.50 94 ALA A C 1
ATOM 741 O O . ALA A 1 94 ? 14.635 5.654 -27.045 1.00 79.50 94 ALA A O 1
ATOM 742 N N . GLY A 1 95 ? 16.640 6.482 -26.479 1.00 75.69 95 GLY A N 1
ATOM 743 C CA . GLY A 1 95 ? 16.375 7.888 -26.767 1.00 75.69 95 GLY A CA 1
ATOM 744 C C . GLY A 1 95 ? 15.505 8.624 -25.748 1.00 75.69 95 GLY A C 1
ATOM 745 O O . GLY A 1 95 ? 15.197 9.789 -25.991 1.00 75.69 95 GLY A O 1
ATOM 746 N N . GLY A 1 96 ? 15.130 7.989 -24.634 1.00 78.81 96 GLY A N 1
ATOM 747 C CA . GLY A 1 96 ? 14.379 8.601 -23.536 1.00 78.81 96 GLY A CA 1
ATOM 748 C C . GLY A 1 96 ? 13.015 9.170 -23.940 1.00 78.81 96 GLY A C 1
ATOM 749 O O . GLY A 1 96 ? 12.445 8.803 -24.970 1.00 78.81 96 GLY A O 1
ATOM 750 N N . GLU A 1 97 ? 12.488 10.086 -23.121 1.00 77.56 97 GLU A N 1
ATOM 751 C CA . GLU A 1 97 ? 11.294 10.850 -23.484 1.00 77.56 97 GLU A CA 1
ATOM 752 C C . GLU A 1 97 ? 11.634 11.983 -24.451 1.00 77.56 97 GLU A C 1
ATOM 754 O O . GLU A 1 97 ? 12.455 12.851 -24.158 1.00 77.56 97 GLU A O 1
ATOM 759 N N . VAL A 1 98 ? 10.966 11.996 -25.603 1.00 76.62 98 VAL A N 1
ATOM 760 C CA . VAL A 1 98 ? 11.110 13.058 -26.601 1.00 76.62 98 VAL A CA 1
ATOM 761 C C . VAL A 1 98 ? 9.730 13.607 -26.925 1.00 76.62 98 VAL A C 1
ATOM 763 O O . VAL A 1 98 ? 8.817 12.859 -27.283 1.00 76.62 98 VAL A O 1
ATOM 766 N N . LEU A 1 99 ? 9.569 14.925 -26.807 1.00 75.50 99 LEU A N 1
ATOM 767 C CA . LEU A 1 99 ? 8.405 15.608 -27.360 1.00 75.50 99 LEU A CA 1
ATOM 768 C C . LEU A 1 99 ? 8.505 15.553 -28.881 1.00 75.50 99 LEU A C 1
ATOM 770 O O . LEU A 1 99 ? 9.487 16.014 -29.462 1.00 75.50 99 LEU A O 1
ATOM 774 N N . LEU A 1 100 ? 7.507 14.953 -29.522 1.00 76.25 100 LEU A N 1
ATOM 775 C CA . LEU A 1 100 ? 7.425 14.976 -30.975 1.00 76.25 100 LEU A CA 1
ATOM 776 C C . LEU A 1 100 ? 7.094 16.401 -31.418 1.00 76.25 100 LEU A C 1
ATOM 778 O O . LEU A 1 100 ? 6.057 16.928 -31.026 1.00 76.25 100 LEU A O 1
ATOM 782 N N . ASP A 1 101 ? 7.963 17.018 -32.217 1.00 77.06 101 ASP A N 1
ATOM 783 C CA . ASP A 1 101 ? 7.744 18.384 -32.695 1.00 77.06 101 ASP A CA 1
ATOM 784 C C . ASP A 1 101 ? 6.422 18.488 -33.472 1.00 77.06 101 ASP A C 1
ATOM 786 O O . ASP A 1 101 ? 6.219 17.828 -34.493 1.00 77.06 101 ASP A O 1
ATOM 790 N N . ASN A 1 102 ? 5.554 19.372 -32.985 1.00 70.12 102 ASN A N 1
ATOM 791 C CA . ASN A 1 102 ? 4.432 19.959 -33.708 1.00 70.12 102 ASN A CA 1
ATOM 792 C C . ASN A 1 102 ? 4.638 21.479 -33.723 1.00 70.12 102 ASN A C 1
ATOM 794 O O . ASN A 1 102 ? 5.252 22.026 -32.805 1.00 70.12 102 ASN A O 1
ATOM 798 N N . GLU A 1 103 ? 4.106 22.167 -34.739 1.00 67.81 103 GLU A N 1
ATOM 799 C CA . GLU A 1 103 ? 4.265 23.624 -34.922 1.00 67.81 103 GLU A CA 1
ATOM 800 C C . GLU A 1 103 ? 3.846 24.455 -33.688 1.00 67.81 103 GLU A C 1
ATOM 802 O O . GLU A 1 103 ? 4.357 25.558 -33.501 1.00 67.81 103 GLU A O 1
ATOM 807 N N . ASP A 1 104 ? 3.002 23.900 -32.810 1.00 75.50 104 ASP A N 1
ATOM 808 C CA . ASP A 1 104 ? 2.461 24.562 -31.619 1.00 75.50 104 ASP A CA 1
ATOM 809 C C . ASP A 1 104 ? 3.096 24.109 -30.280 1.00 75.50 104 ASP A C 1
ATOM 811 O O . ASP A 1 104 ? 2.622 24.501 -29.212 1.00 75.50 104 ASP A O 1
ATOM 815 N N . ASN A 1 105 ? 4.186 23.321 -30.299 1.00 65.94 105 ASN A N 1
ATOM 816 C CA . ASN A 1 105 ? 4.871 22.799 -29.096 1.00 65.94 105 ASN A CA 1
ATOM 817 C C . ASN A 1 105 ? 3.931 22.049 -28.113 1.00 65.94 105 ASN A C 1
ATOM 819 O O . ASN A 1 105 ? 4.171 21.980 -26.907 1.00 65.94 105 ASN A O 1
ATOM 823 N N . ASP A 1 106 ? 2.847 21.479 -28.641 1.00 72.62 106 ASP A N 1
ATOM 824 C CA . ASP A 1 106 ? 1.855 20.631 -27.968 1.00 72.62 106 ASP A CA 1
ATOM 825 C C . ASP A 1 106 ? 2.038 19.145 -28.338 1.00 72.62 106 ASP A C 1
ATOM 827 O O . ASP A 1 106 ? 1.104 18.340 -28.325 1.00 72.62 106 ASP A O 1
ATOM 831 N N . GLY A 1 107 ? 3.271 18.797 -28.701 1.00 75.56 107 GLY A N 1
ATOM 832 C CA . GLY A 1 107 ? 3.680 17.485 -29.170 1.00 75.56 107 GLY A CA 1
ATOM 833 C C . GLY A 1 107 ? 3.294 16.335 -28.246 1.00 75.56 107 GLY A C 1
ATOM 834 O O . GLY A 1 107 ? 3.363 16.437 -27.020 1.00 75.56 107 GLY A O 1
ATOM 835 N N . TRP A 1 108 ? 2.949 15.189 -28.838 1.00 84.31 108 TRP A N 1
ATOM 836 C CA . TRP A 1 108 ? 2.804 13.949 -28.077 1.00 84.31 108 TRP A CA 1
ATOM 837 C C . TRP A 1 108 ? 4.166 13.513 -27.531 1.00 84.31 108 TRP A C 1
ATOM 839 O O . TRP A 1 108 ? 5.162 13.490 -28.253 1.00 84.31 108 TRP A O 1
ATOM 849 N N . LEU A 1 109 ? 4.199 13.145 -26.252 1.00 80.12 109 LEU A N 1
ATOM 850 C CA . LEU A 1 109 ? 5.405 12.686 -25.572 1.00 80.12 109 LEU A CA 1
ATOM 851 C C . LEU A 1 109 ? 5.660 11.220 -25.950 1.00 80.12 109 LEU A C 1
ATOM 853 O O . LEU A 1 109 ? 4.901 10.325 -25.567 1.00 80.12 109 LEU A O 1
ATOM 857 N N . ALA A 1 110 ? 6.694 10.980 -26.754 1.00 79.06 110 ALA A N 1
ATOM 858 C CA . ALA A 1 110 ? 7.128 9.639 -27.115 1.00 79.06 110 ALA A CA 1
ATOM 859 C C . ALA A 1 110 ? 8.014 9.080 -26.000 1.00 79.06 110 ALA A C 1
ATOM 861 O O . ALA A 1 110 ? 8.955 9.736 -25.568 1.00 79.06 110 ALA A O 1
ATOM 862 N N . THR A 1 111 ? 7.727 7.859 -25.551 1.00 72.38 111 THR A N 1
ATOM 863 C CA . THR A 1 111 ? 8.462 7.194 -24.461 1.00 72.38 111 THR A CA 1
ATOM 864 C C . THR A 1 111 ? 9.749 6.504 -24.920 1.00 72.38 111 THR A C 1
ATOM 866 O O . THR A 1 111 ? 10.412 5.878 -24.110 1.00 72.38 111 THR A O 1
ATOM 869 N N . HIS A 1 112 ? 10.069 6.553 -26.214 1.00 73.19 112 HIS A N 1
ATOM 870 C CA . HIS A 1 112 ? 11.326 6.070 -26.785 1.00 73.19 112 HIS A CA 1
ATOM 871 C C . HIS A 1 112 ? 11.702 7.024 -27.931 1.00 73.19 112 HIS A C 1
ATOM 873 O O . HIS A 1 112 ? 11.015 7.069 -28.957 1.00 73.19 112 HIS A O 1
ATOM 879 N N . GLY A 1 113 ? 12.741 7.836 -27.744 1.00 65.06 113 GLY A N 1
ATOM 880 C CA . GLY A 1 113 ? 13.342 8.657 -28.795 1.00 65.06 113 GLY A CA 1
ATOM 881 C C . GLY A 1 113 ? 14.171 7.831 -29.788 1.00 65.06 113 GLY A C 1
ATOM 882 O O . GLY A 1 113 ? 14.495 6.670 -29.561 1.00 65.06 113 GLY A O 1
ATOM 883 N N . LYS A 1 114 ? 14.565 8.406 -30.930 1.00 59.53 114 LYS A N 1
ATOM 884 C CA . LYS A 1 114 ? 15.524 7.710 -31.807 1.00 59.53 114 LYS A CA 1
ATOM 885 C C . LYS A 1 114 ? 16.887 7.614 -31.095 1.00 59.53 114 LYS A C 1
ATOM 887 O O . LYS A 1 114 ? 17.380 8.654 -30.653 1.00 59.53 114 LYS A O 1
ATOM 892 N N . PRO A 1 115 ? 17.525 6.428 -31.019 1.00 56.03 115 PRO A N 1
ATOM 893 C CA . PRO A 1 115 ? 18.893 6.314 -30.527 1.00 56.03 115 PRO A CA 1
ATOM 894 C C . PRO A 1 115 ? 19.811 7.205 -31.369 1.00 56.03 115 PRO A C 1
ATOM 896 O O . PRO A 1 115 ? 19.696 7.258 -32.597 1.00 56.03 115 PRO A O 1
ATOM 899 N N . LYS A 1 116 ? 20.710 7.936 -30.708 1.00 58.44 116 LYS A N 1
ATOM 900 C CA . LYS A 1 116 ? 21.658 8.829 -31.374 1.00 58.44 116 LYS A CA 1
ATOM 901 C C . LYS A 1 116 ? 22.677 7.978 -32.152 1.00 58.44 116 LYS A C 1
ATOM 903 O O . LYS A 1 116 ? 23.508 7.306 -31.553 1.00 58.44 116 LYS A O 1
ATOM 908 N N . ASP A 1 117 ? 22.555 8.027 -33.478 1.00 51.41 117 ASP A N 1
ATOM 909 C CA . ASP A 1 117 ? 23.450 7.509 -34.523 1.00 51.41 117 ASP A CA 1
ATOM 910 C C . ASP A 1 117 ? 23.622 5.987 -34.669 1.00 51.41 117 ASP A C 1
ATOM 912 O O . ASP A 1 117 ? 24.545 5.403 -34.106 1.00 51.41 117 ASP A O 1
ATOM 916 N N . LYS A 1 118 ? 22.857 5.393 -35.604 1.00 44.09 118 LYS A N 1
ATOM 917 C CA . LYS A 1 118 ? 23.399 4.622 -36.748 1.00 44.09 118 LYS A CA 1
ATOM 918 C C . LYS A 1 118 ? 22.491 4.821 -37.972 1.00 44.09 118 LYS A C 1
ATOM 920 O O . LYS A 1 118 ? 21.293 4.616 -37.856 1.00 44.09 118 LYS A O 1
ATOM 925 N N . ASN A 1 119 ? 23.103 5.254 -39.081 1.00 41.47 119 ASN A N 1
ATOM 926 C CA . ASN A 1 119 ? 22.628 5.373 -40.470 1.00 41.47 119 ASN A CA 1
ATOM 927 C C . ASN A 1 119 ? 21.144 5.108 -40.780 1.00 41.47 119 ASN A C 1
ATOM 929 O O . ASN A 1 119 ? 20.615 4.038 -40.499 1.00 41.47 119 ASN A O 1
ATOM 933 N N . ASP A 1 120 ? 20.559 6.038 -41.540 1.00 47.66 120 ASP A N 1
ATOM 934 C CA . ASP A 1 120 ? 19.347 5.850 -42.337 1.00 47.66 120 ASP A CA 1
ATOM 935 C C . ASP A 1 120 ? 19.503 4.682 -43.333 1.00 47.66 120 ASP A C 1
ATOM 937 O O . ASP A 1 120 ? 19.766 4.873 -44.519 1.00 47.66 120 ASP A O 1
ATOM 941 N N . GLU A 1 121 ? 19.302 3.454 -42.873 1.00 48.09 121 GLU A N 1
ATOM 942 C CA . GLU A 1 121 ? 18.820 2.377 -43.725 1.00 48.09 121 GLU A CA 1
ATOM 943 C C . GLU A 1 121 ? 17.463 1.959 -43.179 1.00 48.09 121 GLU A C 1
ATOM 945 O O . GLU A 1 121 ? 17.334 1.461 -42.064 1.00 48.09 121 GLU A O 1
ATOM 950 N N . ALA A 1 122 ? 16.425 2.257 -43.959 1.00 50.41 122 ALA A N 1
ATOM 951 C CA . ALA A 1 122 ? 15.058 1.877 -43.667 1.00 50.41 122 ALA A CA 1
ATOM 952 C C . ALA A 1 122 ? 14.982 0.352 -43.507 1.00 50.41 122 ALA A C 1
ATOM 954 O O . ALA A 1 122 ? 14.911 -0.383 -44.495 1.00 50.41 122 ALA A O 1
ATOM 955 N N . GLU A 1 123 ? 14.995 -0.123 -42.261 1.00 48.59 123 GLU A N 1
ATOM 956 C CA . GLU A 1 123 ? 14.660 -1.506 -41.967 1.00 48.59 123 GLU A CA 1
ATOM 957 C C . GLU A 1 123 ? 13.213 -1.740 -42.400 1.00 48.59 123 GLU A C 1
ATOM 959 O O . GLU A 1 123 ? 12.257 -1.131 -41.915 1.00 48.59 123 GLU A O 1
ATOM 964 N N . ASN A 1 124 ? 13.084 -2.588 -43.412 1.00 53.84 124 ASN A N 1
ATOM 965 C CA . ASN A 1 124 ? 11.841 -3.006 -44.024 1.00 53.84 124 ASN A CA 1
ATOM 966 C C . ASN A 1 124 ? 11.008 -3.746 -42.966 1.00 53.84 124 ASN A C 1
ATOM 968 O O . ASN A 1 124 ? 11.254 -4.918 -42.684 1.00 53.84 124 ASN A O 1
ATOM 972 N N . LEU A 1 125 ? 10.071 -3.035 -42.333 1.00 51.88 125 LEU A N 1
ATOM 973 C CA . LEU A 1 125 ? 9.171 -3.597 -41.329 1.00 51.88 125 LEU A CA 1
ATOM 974 C C . LEU A 1 125 ? 8.321 -4.707 -41.975 1.00 51.88 125 LEU A C 1
ATOM 976 O O . LEU A 1 125 ? 7.557 -4.419 -42.902 1.00 51.88 125 LEU A O 1
ATOM 980 N N . PRO A 1 126 ? 8.400 -5.966 -41.509 1.00 51.56 126 PRO A N 1
ATOM 981 C CA . PRO A 1 126 ? 7.518 -7.010 -42.003 1.00 51.56 126 PRO A CA 1
ATOM 982 C C . PRO A 1 126 ? 6.073 -6.710 -41.578 1.00 51.56 126 PRO A C 1
ATOM 984 O O . PRO A 1 126 ? 5.800 -6.387 -40.422 1.00 51.56 126 PRO A O 1
ATOM 987 N N . SER A 1 127 ? 5.145 -6.810 -42.534 1.00 50.06 127 SER A N 1
ATOM 988 C CA . SER A 1 127 ? 3.707 -6.613 -42.317 1.00 50.06 127 SER A CA 1
ATOM 989 C C . SER A 1 127 ? 3.171 -7.531 -41.210 1.00 50.06 127 SER A C 1
ATOM 991 O O . SER A 1 127 ? 3.527 -8.709 -41.127 1.00 50.06 127 SER A O 1
ATOM 993 N N . MET A 1 128 ? 2.272 -6.990 -40.388 1.00 46.75 128 MET A N 1
ATOM 994 C CA . MET A 1 128 ? 1.571 -7.637 -39.273 1.00 46.75 128 MET A CA 1
ATOM 995 C C . MET A 1 128 ? 0.539 -8.680 -39.758 1.00 46.75 128 MET A C 1
ATOM 997 O O . MET A 1 128 ? -0.634 -8.612 -39.411 1.00 46.75 128 MET A O 1
ATOM 1001 N N . GLU A 1 129 ? 0.944 -9.643 -40.585 1.00 49.47 129 GLU A N 1
ATOM 1002 C CA . GLU A 1 129 ? 0.066 -10.735 -41.043 1.00 49.47 129 GLU A CA 1
ATOM 1003 C C . GLU A 1 129 ? 0.658 -12.138 -40.845 1.00 49.47 129 GLU A C 1
ATOM 1005 O O . GLU A 1 129 ? -0.031 -13.126 -41.082 1.00 49.47 129 GLU A O 1
ATOM 1010 N N . THR A 1 130 ? 1.884 -12.280 -40.331 1.00 52.25 130 THR A N 1
ATOM 1011 C CA . THR A 1 130 ? 2.513 -13.604 -40.169 1.00 52.25 130 THR A CA 1
ATOM 1012 C C . THR A 1 130 ? 3.041 -13.845 -38.758 1.00 52.25 130 THR A C 1
ATOM 1014 O O . THR A 1 130 ? 4.247 -13.843 -38.524 1.00 52.25 130 THR A O 1
ATOM 1017 N N . LEU A 1 131 ? 2.143 -14.097 -37.805 1.00 42.78 131 LEU A N 1
ATOM 1018 C CA . LEU A 1 131 ? 2.493 -14.760 -36.545 1.00 42.78 131 LEU A CA 1
ATOM 1019 C C . LEU A 1 131 ? 1.496 -15.889 -36.265 1.00 42.78 131 LEU A C 1
ATOM 1021 O O . LEU A 1 131 ? 0.482 -15.706 -35.595 1.00 42.78 131 LEU A O 1
ATOM 1025 N N . GLU A 1 132 ? 1.803 -17.085 -36.769 1.00 51.22 132 GLU A N 1
ATOM 1026 C CA . GLU A 1 132 ? 1.168 -18.314 -36.300 1.00 51.22 132 GLU A CA 1
ATOM 1027 C C . GLU A 1 132 ? 1.773 -18.705 -34.947 1.00 51.22 132 GLU A C 1
ATOM 1029 O O . GLU A 1 132 ? 2.925 -19.130 -34.832 1.00 51.22 132 GLU A O 1
ATOM 1034 N N . ILE A 1 133 ? 0.977 -18.556 -33.889 1.00 51.28 133 ILE A N 1
ATOM 1035 C CA . ILE A 1 133 ? 1.331 -18.994 -32.539 1.00 51.28 133 ILE A CA 1
ATOM 1036 C C . ILE A 1 133 ? 1.348 -20.527 -32.527 1.00 51.28 133 ILE A C 1
ATOM 1038 O O . ILE A 1 133 ? 0.321 -21.186 -32.350 1.00 51.28 133 ILE A O 1
ATOM 1042 N N . SER A 1 134 ? 2.538 -21.106 -32.682 1.00 50.06 134 SER A N 1
ATOM 1043 C CA . SER A 1 134 ? 2.779 -22.520 -32.398 1.00 50.06 134 SER A CA 1
ATOM 1044 C C . SER A 1 134 ? 2.648 -22.763 -30.891 1.00 50.06 134 SER A C 1
ATOM 1046 O O . SER A 1 134 ? 3.612 -22.680 -30.130 1.00 50.06 134 SER A O 1
ATOM 1048 N N . LYS A 1 135 ? 1.426 -23.078 -30.442 1.00 52.59 135 LYS A N 1
ATOM 1049 C CA . LYS A 1 135 ? 1.188 -23.808 -29.190 1.00 52.59 135 LYS A CA 1
ATOM 1050 C C . LYS A 1 135 ? 2.019 -25.083 -29.280 1.00 52.59 135 LYS A C 1
ATOM 1052 O O . LYS A 1 135 ? 1.669 -25.898 -30.117 1.00 52.59 135 LYS A O 1
ATOM 1057 N N . ASN A 1 136 ? 3.121 -25.202 -28.529 1.00 54.09 136 ASN A N 1
ATOM 1058 C CA . ASN A 1 136 ? 3.738 -26.455 -28.046 1.00 54.09 136 ASN A CA 1
ATOM 1059 C C . ASN A 1 136 ? 5.172 -26.217 -27.531 1.00 54.09 136 ASN A C 1
ATOM 1061 O O . ASN A 1 136 ? 6.144 -26.701 -28.108 1.00 54.09 136 ASN A O 1
ATOM 1065 N N . LYS A 1 137 ? 5.333 -25.526 -26.398 1.00 47.00 137 LYS A N 1
ATOM 1066 C CA . LYS A 1 137 ? 6.524 -25.718 -25.554 1.00 47.00 137 LYS A CA 1
ATOM 1067 C C . LYS A 1 137 ? 6.151 -25.543 -24.086 1.00 47.00 137 LYS A C 1
ATOM 1069 O O . LYS A 1 137 ? 5.984 -24.433 -23.595 1.00 47.00 137 LYS A O 1
ATOM 1074 N N . ALA A 1 138 ? 5.971 -26.673 -23.408 1.00 49.59 138 ALA A N 1
ATOM 1075 C CA . ALA A 1 138 ? 5.824 -26.727 -21.963 1.00 49.59 138 ALA A CA 1
ATOM 1076 C C . ALA A 1 138 ? 7.158 -26.329 -21.312 1.00 49.59 138 ALA A C 1
ATOM 1078 O O . ALA A 1 138 ? 8.188 -26.964 -21.552 1.00 49.59 138 ALA A O 1
ATOM 1079 N N . VAL A 1 139 ? 7.136 -25.265 -20.513 1.00 53.38 139 VAL A N 1
ATOM 1080 C CA . VAL A 1 139 ? 8.276 -24.810 -19.712 1.00 53.38 139 VAL A CA 1
ATOM 1081 C C . VAL A 1 139 ? 8.468 -25.797 -18.558 1.00 53.38 139 VAL A C 1
ATOM 1083 O O . VAL A 1 139 ? 7.551 -26.018 -17.770 1.00 53.38 139 VAL A O 1
ATOM 1086 N N . LYS A 1 140 ? 9.642 -26.433 -18.480 1.00 48.41 140 LYS A N 1
ATOM 1087 C CA . LYS A 1 140 ? 10.022 -27.312 -17.364 1.00 48.41 140 LYS A CA 1
ATOM 1088 C C . LYS A 1 140 ? 10.553 -26.462 -16.208 1.00 48.41 140 LYS A C 1
ATOM 1090 O O . LYS A 1 140 ? 11.427 -25.627 -16.418 1.00 48.41 140 LYS A O 1
ATOM 1095 N N . SER A 1 141 ? 10.037 -26.696 -15.005 1.00 49.44 141 SER A N 1
ATOM 1096 C CA . SER A 1 141 ? 10.498 -26.087 -13.754 1.00 49.44 141 SER A CA 1
ATOM 1097 C C . SER A 1 141 ? 11.883 -26.603 -13.350 1.00 49.44 141 SER A C 1
ATOM 1099 O O . SER A 1 141 ? 12.126 -27.810 -13.398 1.00 49.44 141 SER A O 1
ATOM 1101 N N . ILE A 1 142 ? 12.761 -25.698 -12.917 1.00 56.88 142 ILE A N 1
ATOM 1102 C CA . ILE A 1 142 ? 14.083 -26.009 -12.353 1.00 56.88 142 ILE A CA 1
ATOM 1103 C C . ILE A 1 142 ? 13.927 -26.236 -10.832 1.00 56.88 142 ILE A C 1
ATOM 1105 O O . ILE A 1 142 ? 13.171 -25.488 -10.208 1.00 56.88 142 ILE A O 1
ATOM 1109 N N . PRO A 1 143 ? 14.575 -27.251 -10.222 1.00 43.44 143 PRO A N 1
ATOM 1110 C CA . PRO A 1 143 ? 14.511 -27.487 -8.779 1.00 43.44 143 PRO A CA 1
ATOM 1111 C C . PRO A 1 143 ? 15.217 -26.388 -7.977 1.00 43.44 143 PRO A C 1
ATOM 1113 O O . PRO A 1 143 ? 16.260 -25.888 -8.386 1.00 43.44 143 PRO A O 1
ATOM 1116 N N . SER A 1 144 ? 14.641 -26.059 -6.822 1.00 45.19 144 SER A N 1
ATOM 1117 C CA . SER A 1 144 ? 15.171 -25.095 -5.859 1.00 45.19 144 SER A CA 1
ATOM 1118 C C . SER A 1 144 ? 16.213 -25.767 -4.966 1.00 45.19 144 SER A C 1
ATOM 1120 O O . SER A 1 144 ? 15.858 -26.652 -4.189 1.00 45.19 144 SER A O 1
ATOM 1122 N N . ASP A 1 145 ? 17.470 -25.345 -5.073 1.00 45.81 145 ASP A N 1
ATOM 1123 C CA . ASP A 1 145 ? 18.525 -25.663 -4.109 1.00 45.81 145 ASP A CA 1
ATOM 1124 C C . ASP A 1 145 ? 18.634 -24.472 -3.148 1.00 45.81 145 ASP A C 1
ATOM 1126 O O . ASP A 1 145 ? 19.047 -23.381 -3.536 1.00 45.81 145 ASP A O 1
ATOM 1130 N N . PHE A 1 146 ? 18.129 -24.646 -1.927 1.00 42.88 146 PHE A N 1
ATOM 1131 C CA . PHE A 1 146 ? 18.262 -23.668 -0.849 1.00 42.88 146 PHE A CA 1
ATOM 1132 C C . PHE A 1 146 ? 19.523 -24.020 -0.062 1.00 42.88 146 PHE A C 1
ATOM 1134 O O . PHE A 1 146 ? 19.500 -24.905 0.792 1.00 42.88 146 PHE A O 1
ATOM 1141 N N . GLY A 1 147 ? 20.623 -23.340 -0.377 1.00 39.44 147 GLY A N 1
ATOM 1142 C CA . GLY A 1 147 ? 21.768 -23.252 0.516 1.00 39.44 147 GLY A CA 1
ATOM 1143 C C . GLY A 1 147 ? 21.496 -22.179 1.564 1.00 39.44 147 GLY A C 1
ATOM 1144 O O . GLY A 1 147 ? 21.445 -21.001 1.222 1.00 39.44 147 GLY A O 1
ATOM 1145 N N . ASP A 1 148 ? 21.312 -22.598 2.816 1.00 46.53 148 ASP A N 1
ATOM 1146 C CA . ASP A 1 148 ? 21.389 -21.734 3.997 1.00 46.53 148 ASP A CA 1
ATOM 1147 C C . ASP A 1 148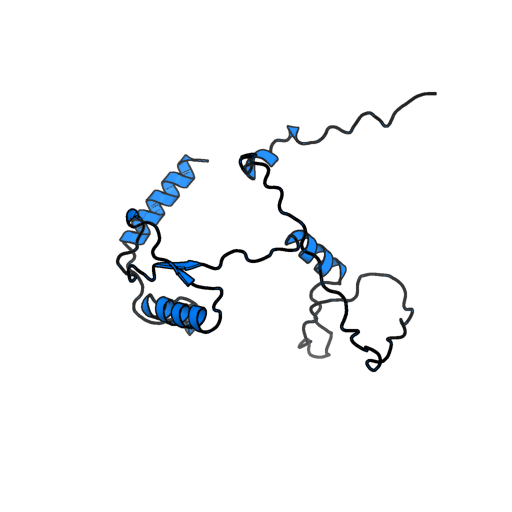 ? 22.794 -21.122 4.063 1.00 46.53 148 ASP A C 1
ATOM 1149 O O . ASP A 1 148 ? 23.749 -21.768 4.500 1.00 46.53 148 ASP A O 1
ATOM 1153 N N . GLN A 1 149 ? 22.928 -19.880 3.609 1.00 47.31 149 GLN A N 1
ATOM 1154 C CA . GLN A 1 149 ? 23.977 -18.981 4.066 1.00 47.31 149 GLN A CA 1
ATOM 1155 C C . GLN A 1 149 ? 23.300 -17.655 4.388 1.00 47.31 149 GLN A C 1
ATOM 1157 O O . GLN A 1 149 ? 22.859 -16.932 3.495 1.00 47.31 149 GLN A O 1
ATOM 1162 N N . ASP A 1 150 ? 23.167 -17.395 5.686 1.00 47.22 150 ASP A N 1
ATOM 1163 C CA . ASP A 1 150 ? 22.853 -16.087 6.245 1.00 47.22 150 ASP A CA 1
ATOM 1164 C C . ASP A 1 150 ? 24.000 -15.125 5.883 1.00 47.22 150 ASP A C 1
ATOM 1166 O O . ASP A 1 150 ? 24.893 -14.864 6.686 1.00 47.22 150 ASP A O 1
ATOM 1170 N N . GLU A 1 151 ? 24.031 -14.647 4.640 1.00 54.44 151 GLU A N 1
ATOM 1171 C CA . GLU A 1 151 ? 24.832 -13.483 4.283 1.00 54.44 151 GLU A CA 1
ATOM 1172 C C . GLU A 1 151 ? 24.014 -12.238 4.631 1.00 54.44 151 GLU A C 1
ATOM 1174 O O . GLU A 1 151 ? 23.061 -11.868 3.937 1.00 54.44 151 GLU A O 1
ATOM 1179 N N . ASP A 1 152 ? 24.362 -11.633 5.770 1.00 64.44 152 ASP A N 1
ATOM 1180 C CA . ASP A 1 152 ? 23.871 -10.327 6.197 1.00 64.44 152 ASP A CA 1
ATOM 1181 C C . ASP A 1 152 ? 24.001 -9.327 5.039 1.00 64.44 152 ASP A C 1
ATOM 1183 O O . ASP A 1 152 ? 25.086 -9.121 4.496 1.00 64.44 152 ASP A O 1
ATOM 1187 N N . ILE A 1 153 ? 22.882 -8.709 4.652 1.00 64.31 153 ILE A N 1
ATOM 1188 C CA . ILE A 1 153 ? 22.840 -7.692 3.596 1.00 64.31 153 ILE A CA 1
ATOM 1189 C C . ILE A 1 153 ? 23.753 -6.527 4.023 1.00 64.31 153 ILE A C 1
ATOM 1191 O O . ILE A 1 153 ? 23.427 -5.871 5.018 1.00 64.31 153 ILE A O 1
ATOM 1195 N N . PRO A 1 154 ? 24.854 -6.238 3.301 1.00 62.94 154 PRO A N 1
ATOM 1196 C CA . PRO A 1 154 ? 25.765 -5.154 3.662 1.00 62.94 154 PRO A CA 1
ATOM 1197 C C . PRO A 1 154 ? 25.069 -3.790 3.575 1.00 62.94 154 PRO A C 1
ATOM 1199 O O . PRO A 1 154 ? 24.250 -3.560 2.677 1.00 62.94 154 PRO A O 1
ATOM 1202 N N . ASP A 1 155 ? 25.381 -2.883 4.505 1.00 65.44 155 ASP A N 1
ATOM 1203 C CA . ASP A 1 155 ? 24.830 -1.524 4.516 1.00 65.44 155 ASP A CA 1
ATOM 1204 C C . ASP A 1 155 ? 25.368 -0.735 3.308 1.00 65.44 155 ASP A C 1
ATOM 1206 O O . ASP A 1 155 ? 26.520 -0.882 2.903 1.00 65.44 155 ASP A O 1
ATOM 1210 N N . MET A 1 156 ? 24.551 0.141 2.720 1.00 70.56 156 MET A N 1
ATOM 1211 C CA . MET A 1 156 ? 24.944 0.964 1.566 1.00 70.56 156 MET A CA 1
ATOM 1212 C C . MET A 1 156 ? 26.137 1.881 1.894 1.00 70.56 156 MET A C 1
ATOM 1214 O O . MET A 1 156 ? 26.886 2.257 0.996 1.00 70.56 156 MET A O 1
ATOM 1218 N N . ALA A 1 157 ? 26.331 2.195 3.178 1.00 64.94 157 ALA A N 1
ATOM 1219 C CA . ALA A 1 157 ? 27.453 2.980 3.681 1.00 64.94 157 ALA A CA 1
ATOM 1220 C C . ALA A 1 157 ? 28.795 2.216 3.721 1.00 64.94 157 ALA A C 1
ATOM 1222 O O . ALA A 1 157 ? 29.839 2.863 3.733 1.00 64.94 157 ALA A O 1
ATOM 1223 N N . ASP A 1 158 ? 28.798 0.876 3.684 1.00 64.06 158 ASP A N 1
ATOM 1224 C CA . ASP A 1 158 ? 30.039 0.073 3.695 1.00 64.06 158 ASP A CA 1
ATOM 1225 C C . ASP A 1 158 ? 30.776 0.105 2.338 1.00 64.06 158 ASP A C 1
ATOM 1227 O O . ASP A 1 158 ? 31.935 -0.295 2.231 1.00 64.06 158 ASP A O 1
ATOM 1231 N N . TYR A 1 159 ? 30.130 0.624 1.289 1.00 60.97 159 TYR A N 1
ATOM 1232 C CA . TYR A 1 159 ? 30.718 0.796 -0.044 1.00 60.97 159 TYR A CA 1
ATOM 1233 C C . TYR A 1 159 ? 31.374 2.171 -0.258 1.00 60.97 159 TYR A C 1
ATOM 1235 O O . TYR A 1 159 ? 31.990 2.387 -1.300 1.00 60.97 159 TYR A O 1
ATOM 1243 N N . GLU A 1 160 ? 31.260 3.097 0.701 1.00 61.44 160 GLU A N 1
ATOM 1244 C CA . GLU A 1 160 ? 31.816 4.457 0.594 1.00 61.44 160 GLU A CA 1
ATOM 1245 C C . GLU A 1 160 ? 33.264 4.575 1.110 1.00 61.44 160 GLU A C 1
ATOM 1247 O O . GLU A 1 160 ? 33.856 5.655 1.033 1.00 61.44 160 GLU A O 1
ATOM 1252 N N . GLU A 1 161 ? 33.870 3.489 1.609 1.00 63.16 161 GLU A N 1
ATOM 1253 C CA . GLU A 1 161 ? 35.283 3.511 1.994 1.00 63.16 161 GLU A CA 1
ATOM 1254 C C . GLU A 1 161 ? 36.206 3.574 0.757 1.00 63.16 161 GLU A C 1
ATOM 1256 O O . GLU A 1 161 ? 36.071 2.763 -0.166 1.00 63.16 161 GLU A O 1
ATOM 1261 N N . PRO A 1 162 ? 37.183 4.505 0.721 1.00 57.94 162 PRO A N 1
ATOM 1262 C CA . PRO A 1 162 ? 38.088 4.687 -0.417 1.00 57.94 162 PRO A CA 1
ATOM 1263 C C . PRO A 1 162 ? 39.041 3.501 -0.656 1.00 57.94 162 PRO A C 1
ATOM 1265 O O . PRO A 1 162 ? 39.675 3.454 -1.708 1.00 57.94 162 PRO A O 1
ATOM 1268 N N . ASP A 1 163 ? 39.103 2.536 0.266 1.00 54.53 163 ASP A N 1
ATOM 1269 C CA . ASP A 1 163 ? 39.891 1.301 0.145 1.00 54.53 163 ASP A CA 1
ATOM 1270 C C . ASP A 1 163 ? 39.212 0.233 -0.742 1.00 54.53 163 ASP A C 1
ATOM 1272 O O . ASP A 1 163 ? 39.844 -0.753 -1.112 1.00 54.53 163 ASP A O 1
ATOM 1276 N N . ASN A 1 164 ? 37.950 0.439 -1.153 1.00 54.38 164 ASN A N 1
ATOM 1277 C CA . ASN A 1 164 ? 37.272 -0.398 -2.158 1.00 54.38 164 ASN A CA 1
ATOM 1278 C C . ASN A 1 164 ? 37.591 0.009 -3.608 1.00 54.38 164 ASN A C 1
ATOM 1280 O O . ASN A 1 164 ? 37.073 -0.589 -4.558 1.00 54.38 164 ASN A O 1
ATOM 1284 N N . LEU A 1 165 ? 38.462 1.005 -3.807 1.00 49.91 165 LEU A N 1
ATOM 1285 C CA . LEU A 1 165 ? 39.137 1.168 -5.085 1.00 49.91 165 LEU A CA 1
ATOM 1286 C C . LEU A 1 165 ? 40.059 -0.032 -5.257 1.00 49.91 165 LEU A C 1
ATOM 1288 O O . LEU A 1 165 ? 41.111 -0.113 -4.633 1.00 49.91 165 LEU A O 1
ATOM 1292 N N . ILE A 1 166 ? 39.647 -0.964 -6.113 1.00 55.94 166 ILE A N 1
ATOM 1293 C CA . ILE A 1 166 ? 40.518 -2.007 -6.642 1.00 55.94 166 ILE A CA 1
ATOM 1294 C C . ILE A 1 166 ? 41.712 -1.266 -7.255 1.00 55.94 166 ILE A C 1
ATOM 1296 O O . ILE A 1 166 ? 41.609 -0.726 -8.360 1.00 55.94 166 ILE A O 1
ATOM 1300 N N . GLU A 1 167 ? 42.812 -1.163 -6.503 1.00 50.56 167 GLU A N 1
ATOM 1301 C CA . GLU A 1 167 ? 44.092 -0.712 -7.025 1.00 50.56 167 GLU A CA 1
ATOM 1302 C C . GLU A 1 167 ? 44.356 -1.577 -8.247 1.00 50.56 167 GLU A C 1
ATOM 1304 O O . GLU A 1 167 ? 44.401 -2.804 -8.168 1.00 50.56 167 GLU A O 1
ATOM 1309 N N . THR A 1 168 ? 44.404 -0.901 -9.390 1.00 52.50 168 THR A N 1
ATOM 1310 C CA . THR A 1 168 ? 44.666 -1.440 -10.718 1.00 52.50 168 THR A CA 1
ATOM 1311 C C . THR A 1 168 ? 45.545 -2.682 -10.643 1.00 52.50 168 THR A C 1
ATOM 1313 O O . THR A 1 168 ? 46.715 -2.579 -10.271 1.00 52.50 168 THR A O 1
ATOM 1316 N N . ASP A 1 169 ? 44.969 -3.835 -10.991 1.00 43.22 169 ASP A N 1
ATOM 1317 C CA . ASP A 1 169 ? 45.680 -5.103 -11.075 1.00 43.22 169 ASP A CA 1
ATOM 1318 C C . ASP A 1 169 ? 46.955 -4.908 -11.906 1.00 43.22 169 ASP A C 1
ATOM 1320 O O . ASP A 1 169 ? 46.922 -4.581 -13.099 1.00 43.22 169 ASP A O 1
ATOM 1324 N N . ALA A 1 170 ? 48.097 -5.082 -11.247 1.00 49.25 170 ALA A N 1
ATOM 1325 C CA . ALA A 1 170 ? 49.431 -4.991 -11.817 1.00 49.25 170 ALA A CA 1
ATOM 1326 C C . ALA A 1 170 ? 49.767 -6.217 -12.693 1.00 49.25 170 ALA A C 1
ATOM 1328 O O . ALA A 1 170 ? 50.916 -6.653 -12.745 1.00 49.25 170 ALA A O 1
ATOM 1329 N N . ALA A 1 171 ? 48.783 -6.769 -13.407 1.00 50.47 171 ALA A N 1
ATOM 1330 C CA . ALA A 1 171 ? 48.966 -7.847 -14.373 1.00 50.47 171 ALA A CA 1
ATOM 1331 C C . ALA A 1 171 ? 49.302 -7.347 -15.793 1.00 50.47 171 ALA A C 1
ATOM 1333 O O . ALA A 1 171 ? 49.539 -8.162 -16.684 1.00 50.47 171 ALA A O 1
ATOM 1334 N N . HIS A 1 172 ? 49.362 -6.028 -16.036 1.00 54.78 172 HIS A N 1
ATOM 1335 C CA . HIS A 1 172 ? 49.547 -5.487 -17.392 1.00 54.78 172 HIS A CA 1
ATOM 1336 C C . HIS A 1 172 ? 50.976 -5.067 -17.797 1.00 54.78 172 HIS A C 1
ATOM 1338 O O . HIS A 1 172 ? 51.141 -4.508 -18.881 1.00 54.78 172 HIS A O 1
ATOM 1344 N N . LEU A 1 173 ? 52.017 -5.352 -17.003 1.00 45.91 173 LEU A N 1
ATOM 1345 C CA . LEU A 1 173 ? 53.438 -5.142 -17.358 1.00 45.91 173 LEU A CA 1
ATOM 1346 C C . LEU A 1 173 ? 54.290 -6.168 -16.576 1.00 45.91 173 LEU A C 1
ATOM 1348 O O . LEU A 1 173 ? 54.186 -6.208 -15.360 1.00 45.91 173 LEU A O 1
ATOM 1352 N N . LEU A 1 174 ? 55.187 -7.003 -17.103 1.00 45.03 174 LEU A N 1
ATOM 1353 C CA . LEU A 1 174 ? 55.876 -7.130 -18.389 1.00 45.03 174 LEU A CA 1
ATOM 1354 C C . LEU A 1 174 ? 56.669 -8.461 -18.358 1.00 45.03 174 LEU A C 1
ATOM 1356 O O . LEU A 1 174 ? 57.002 -8.925 -17.263 1.00 45.03 174 LEU A O 1
ATOM 1360 N N . LYS A 1 175 ? 57.073 -8.924 -19.553 1.00 40.97 175 LYS A N 1
ATOM 1361 C CA . LYS A 1 175 ? 58.311 -9.653 -19.941 1.00 40.97 175 LYS A CA 1
ATOM 1362 C C . LYS A 1 175 ? 58.026 -10.942 -20.724 1.00 40.97 175 LYS A C 1
ATOM 1364 O O . LYS A 1 175 ? 57.184 -11.722 -20.304 1.00 40.97 175 LYS A O 1
ATOM 1369 N N . ASP A 1 176 ? 58.649 -11.253 -21.861 1.00 41.00 176 ASP A N 1
ATOM 1370 C CA . ASP A 1 176 ? 59.919 -10.805 -22.475 1.00 41.00 176 ASP A CA 1
ATOM 1371 C C . ASP A 1 176 ? 61.058 -10.448 -21.506 1.00 41.00 176 ASP A C 1
ATOM 1373 O O . ASP A 1 176 ? 61.206 -9.265 -21.118 1.00 41.00 176 ASP A O 1
#

Secondary structure (DSSP, 8-state):
-HHHHHHHHHHHHHHHHHSPPP-S-BHHHHSB--HHHHHHHHHHHHHH-TTEEEE---GGG--TTS-TT-SEEEE------S-HHHHHHHHHHTT--EEPP-TTS---EESSPPPS--------PPPTT--------PPPPPP------------GGGG--GGGS----TTS----

pLDDT: mean 73.97, std 18.82, range [39.44, 98.25]

Radius of gyration: 26.94 Å; chains: 1; bounding box: 72×52×64 Å

Foldseek 3Di:
DVVVVVVVVVVVVVCPVVDDFDDDDDCPPPVDDGQVRLQVVLVVCCVVPVLKAADQPDPVPADPSHDSRHRDIDGPDDDDPDDPVVVVVVQVQQVAWDFDDDPVSPGDIDSGDHGPDDDPDPDDDDDPPDDDPPPDDDDDDDDDDDDDDPPPDDDPVVCPDPVPPPPPPPPPDDDD

InterPro domains:
  IPR007135 Ubiquitin-like-conjugating enzyme Atg3/Atg10 [PF03987] (37-166)

Organism: Fagus sylvatica (NCBI:txid28930)